Protein 1S7K (pdb70)

Nearest PDB structures (foldseek):
  1s7k-assembly1_A-2  TM=1.006E+00  e=6.199E-38  Salmonella enterica subsp. enterica serovar Typhimurium str. LT2
  1s7f-assembly1_A-2  TM=9.739E-01  e=4.064E-32  Salmonella enterica subsp. enterica serovar Typhimurium str. LT2
  1s7l-assembly1_A  TM=9.815E-01  e=3.321E-31  Salmonella enterica subsp. enterica serovar Typhimurium str. LT2
  1z9u-assembly1_A  TM=9.618E-01  e=3.547E-31  Salmonella enterica subsp. enterica serovar Typhimurium str. LT2
  3r96-assembly1_A  TM=9.633E-01  e=2.402E-18  Escherichia coli

Solvent-accessible surface area: 9087 Å² total; per-residue (Å²): 106,84,1,104,29,51,144,62,8,55,0,56,18,10,67,66,86,26,5,81,53,5,83,123,22,68,132,108,81,50,119,177,115,0,74,31,35,31,90,67,15,130,133,21,120,6,16,9,0,0,0,16,24,133,122,108,19,0,0,8,0,17,1,94,44,20,60,74,173,96,87,2,0,52,13,16,58,85,18,1,110,71,22,103,87,106,35,9,5,24,95,0,0,65,22,0,0,60,54,0,29,204,118,28,61,4,82,60,0,0,10,97,8,53,74,92,39,158,62,16,8,34,20,0,145,182,0,123,14,92,93,90,31,72,72,161,104,52,65,128,76,127,51,86,134,44,57,5,15,39,9,6,61,85,41,92,88,212

Sequence (158 aa):
EIIPVSTTLELRAADESHVPALHQLVLKNTRKHVQGNILLHQRGYAKMYLIFCQNEMAGVLSFNAIEPINKAAYIGYWLDESFQGQGIMSQSLQALMTHYARRGDIRRFVIKCRVDNQASNAVARRNHFTLEGCMKQAEYLNGDYHDVNMYARIIDAD

CATH classification: 3.40.630.30

Structure (mmCIF, N/CA/C/O backbone):
data_1S7K
#
_entry.id   1S7K
#
_cell.length_a   54.260
_cell.length_b   68.870
_cell.length_c   44.540
_cell.angle_alpha   90.00
_cell.angle_beta   90.00
_cell.angle_gamma   90.00
#
_symmetry.space_group_name_H-M   'P 21 21 2'
#
loop_
_entity.id
_entity.type
_entity.pdbx_description
1 polymer 'acetyl transferase'
2 water water
#
loop_
_atom_site.group_PDB
_atom_site.id
_atom_site.type_symbol
_atom_site.label_atom_id
_atom_site.label_alt_id
_atom_site.label_comp_id
_atom_site.label_asym_id
_atom_site.label_entity_id
_atom_site.label_seq_id
_atom_site.pdbx_PDB_ins_code
_atom_site.Cartn_x
_atom_site.Cartn_y
_atom_site.Cartn_z
_atom_site.occupancy
_atom_site.B_iso_or_equiv
_atom_site.auth_seq_id
_atom_site.auth_comp_id
_atom_site.auth_asym_id
_atom_site.auth_atom_id
_atom_site.pdbx_PDB_model_num
ATOM 1 N N . GLU A 1 6 ? 9.019 22.956 0.033 1.00 22.54 3 GLU A N 1
ATOM 2 C CA . GLU A 1 6 ? 8.217 22.936 1.308 1.00 22.99 3 GLU A CA 1
ATOM 3 C C . GLU A 1 6 ? 9.307 22.947 2.389 1.00 23.55 3 GLU A C 1
ATOM 4 O O . GLU A 1 6 ? 10.134 22.035 2.467 1.00 20.35 3 GLU A O 1
ATOM 10 N N . ILE A 1 7 ? 9.334 23.999 3.196 1.00 24.19 4 ILE A N 1
ATOM 11 C CA . ILE A 1 7 ? 10.343 24.081 4.243 1.00 24.66 4 ILE A CA 1
ATOM 12 C C . ILE A 1 7 ? 9.580 24.299 5.505 1.00 24.56 4 ILE A C 1
ATOM 13 O O . ILE A 1 7 ? 8.565 25.027 5.531 1.00 25.84 4 ILE A O 1
ATOM 18 N N . ILE A 1 8 ? 10.064 23.682 6.577 1.00 20.88 5 ILE A N 1
ATOM 19 C CA . ILE A 1 8 ? 9.436 23.841 7.854 1.00 19.53 5 ILE A CA 1
ATOM 20 C C . ILE A 1 8 ? 10.552 24.426 8.720 1.00 19.64 5 ILE A C 1
ATOM 21 O O . ILE A 1 8 ? 11.529 23.744 9.032 1.00 18.01 5 ILE A O 1
ATOM 26 N N . PRO A 1 9 ? 10.415 25.700 9.114 1.00 18.78 6 PRO A N 1
ATOM 27 C CA . PRO A 1 9 ? 11.480 26.282 9.938 1.00 17.51 6 PRO A CA 1
ATOM 28 C C . PRO A 1 9 ? 11.548 25.524 11.269 1.00 15.19 6 PRO A C 1
ATOM 29 O O . PRO A 1 9 ? 10.553 25.061 11.768 1.00 15.40 6 PRO A O 1
ATOM 33 N N . VAL A 1 10 ? 12.743 25.397 11.818 1.00 13.05 7 VAL A N 1
ATOM 34 C CA . VAL A 1 10 ? 12.912 24.753 13.091 1.00 10.51 7 VAL A CA 1
ATOM 35 C C . VAL A 1 10 ? 13.586 25.781 14.025 1.00 10.71 7 VAL A C 1
ATOM 36 O O . VAL A 1 10 ? 13.045 26.116 15.107 1.00 9.23 7 VAL A O 1
ATOM 40 N N . SER A 1 11 ? 14.703 26.356 13.571 1.00 10.33 8 SER A N 1
ATOM 41 C CA . SER A 1 11 ? 15.454 27.293 14.402 1.00 11.28 8 SER A CA 1
ATOM 42 C C . SER A 1 11 ? 16.414 28.134 13.579 1.00 12.39 8 SER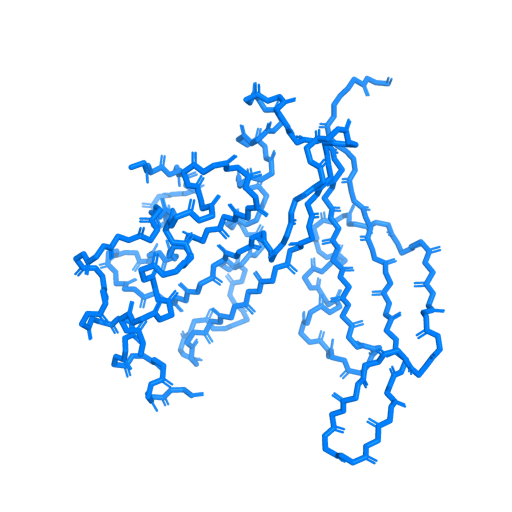 A C 1
ATOM 43 O O . SER A 1 11 ? 16.396 28.107 12.360 1.00 11.51 8 SER A O 1
ATOM 46 N N . THR A 1 12 ? 17.222 28.926 14.272 1.00 12.70 9 THR A N 1
ATOM 47 C CA . THR A 1 12 ? 18.201 29.753 13.604 1.00 12.82 9 THR A CA 1
ATOM 48 C C . THR A 1 12 ? 19.108 28.948 12.697 1.00 12.44 9 THR A C 1
ATOM 49 O O . THR A 1 12 ? 19.417 29.351 11.589 1.00 14.81 9 THR A O 1
ATOM 53 N N . THR A 1 13 ? 19.503 27.784 13.167 1.00 11.41 10 THR A N 1
ATOM 54 C CA . THR A 1 13 ? 20.392 26.915 12.407 1.00 11.74 10 THR A CA 1
ATOM 55 C C . THR A 1 13 ? 19.744 25.636 11.833 1.00 13.40 10 THR A C 1
ATOM 56 O O . THR A 1 13 ? 20.366 24.942 11.035 1.00 16.06 10 THR A O 1
ATOM 60 N N . LEU A 1 14 ? 18.530 25.299 12.255 1.00 12.38 11 LEU A N 1
ATOM 61 C CA . LEU A 1 14 ? 17.902 24.071 11.757 1.00 11.35 11 LEU A CA 1
ATOM 62 C C . LEU A 1 14 ? 16.678 24.348 10.912 1.00 11.53 11 LEU A C 1
ATOM 63 O O . LEU A 1 14 ? 15.918 25.319 11.155 1.00 11.21 11 LEU A O 1
ATOM 68 N N . GLU A 1 15 ? 16.453 23.481 9.918 1.00 12.63 12 GLU A N 1
ATOM 69 C CA . GLU A 1 15 ? 15.212 23.562 9.154 1.00 14.58 12 GLU A CA 1
ATOM 70 C C . GLU A 1 15 ? 14.973 22.181 8.498 1.00 13.97 12 GLU A C 1
ATOM 71 O O . GLU A 1 15 ? 15.908 21.382 8.358 1.00 12.91 12 GLU A O 1
ATOM 77 N N . LEU A 1 16 ? 13.708 21.868 8.226 1.00 14.66 13 LEU A N 1
ATOM 78 C CA . LEU A 1 16 ? 13.324 20.595 7.580 1.00 13.60 13 LEU A CA 1
ATOM 79 C C . LEU A 1 16 ? 12.942 20.970 6.147 1.00 13.92 13 LEU A C 1
ATOM 80 O O . LEU A 1 16 ? 12.293 22.002 5.933 1.00 14.64 13 LEU A O 1
ATOM 85 N N . ARG A 1 17 ? 13.386 20.174 5.186 1.00 14.00 14 ARG A N 1
ATOM 86 C CA . ARG A 1 17 ? 13.015 20.387 3.810 1.00 15.95 14 ARG A CA 1
ATOM 87 C C . ARG A 1 17 ? 12.354 19.083 3.326 1.00 15.04 14 ARG A C 1
ATOM 88 O O . ARG A 1 17 ? 12.874 17.979 3.569 1.00 15.17 14 ARG A O 1
ATOM 96 N N . ALA A 1 18 ? 11.189 19.201 2.692 1.00 15.42 15 ALA A N 1
ATOM 97 C CA . ALA A 1 18 ? 10.563 17.987 2.140 1.00 17.84 15 ALA A CA 1
ATOM 98 C C . ALA A 1 18 ? 11.553 17.323 1.199 1.00 19.92 15 ALA A C 1
ATOM 99 O O . ALA A 1 18 ? 12.195 17.980 0.367 1.00 21.15 15 ALA A O 1
ATOM 101 N N . ALA A 1 19 ? 11.727 16.016 1.352 1.00 21.78 16 ALA A N 1
ATOM 102 C CA . ALA A 1 19 ? 12.631 15.251 0.484 1.00 23.55 16 ALA A CA 1
ATOM 103 C C . ALA A 1 19 ? 12.310 15.528 -0.996 1.00 25.73 16 ALA A C 1
ATOM 104 O O . ALA A 1 19 ? 11.153 15.462 -1.435 1.00 26.94 16 ALA A O 1
ATOM 106 N N . ASP A 1 20 ? 13.333 15.863 -1.751 1.00 28.19 17 ASP A N 1
ATOM 107 C CA . ASP A 1 20 ? 13.141 16.147 -3.167 1.00 31.06 17 ASP A CA 1
ATOM 108 C C . ASP A 1 20 ? 14.086 15.342 -4.013 1.00 31.47 17 ASP A C 1
ATOM 109 O O . ASP A 1 20 ? 15.130 14.912 -3.544 1.00 30.53 17 ASP A O 1
ATOM 114 N N . GLU A 1 21 ? 13.729 15.149 -5.284 1.00 33.03 18 GLU A N 1
ATOM 115 C CA . GLU A 1 21 ? 14.603 14.403 -6.166 1.00 35.03 18 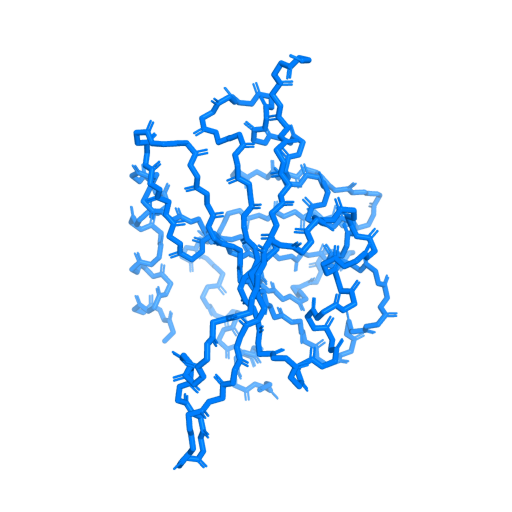GLU A CA 1
ATOM 116 C C . GLU A 1 21 ? 16.009 15.036 -6.094 1.00 34.70 18 GLU A C 1
ATOM 117 O O . GLU A 1 21 ? 17.017 14.323 -6.125 1.00 34.12 18 GLU A O 1
ATOM 123 N N . SER A 1 22 ? 16.080 16.368 -5.954 1.00 32.96 19 SER A N 1
ATOM 124 C CA . SER A 1 22 ? 17.394 17.010 -5.888 1.00 32.62 19 SER A CA 1
ATOM 125 C C . SER A 1 22 ? 18.272 16.572 -4.722 1.00 30.95 19 SER A C 1
ATOM 126 O O . SER A 1 22 ? 19.485 16.770 -4.755 1.00 31.35 19 SER A O 1
ATOM 129 N N . HIS A 1 23 ? 17.681 15.979 -3.692 1.00 29.90 20 HIS A N 1
ATOM 130 C CA . HIS A 1 23 ? 18.457 15.566 -2.511 1.00 28.70 20 HIS A CA 1
ATOM 131 C C . HIS A 1 23 ? 19.093 14.175 -2.639 1.00 28.68 20 HIS A C 1
ATOM 132 O O . HIS A 1 23 ? 19.999 13.818 -1.883 1.00 29.43 20 HIS A O 1
ATOM 139 N N . VAL A 1 24 ? 18.580 13.378 -3.569 1.00 27.53 21 VAL A N 1
ATOM 140 C CA . VAL A 1 24 ? 19.021 12.003 -3.702 1.00 26.52 21 VAL A CA 1
ATOM 141 C C . VAL A 1 24 ? 20.520 11.857 -3.665 1.00 27.11 21 VAL A C 1
ATOM 142 O O . VAL A 1 24 ? 21.042 11.090 -2.864 1.00 25.27 21 VAL A O 1
ATOM 146 N N . PRO A 1 25 ? 21.242 12.630 -4.504 1.00 27.46 22 PRO A N 1
ATOM 147 C CA . PRO A 1 25 ? 22.708 12.525 -4.524 1.00 27.63 22 PRO A CA 1
ATOM 148 C C . PRO A 1 25 ? 23.383 12.619 -3.182 1.00 26.69 22 PRO A C 1
ATOM 149 O O . PRO A 1 25 ? 24.259 11.831 -2.839 1.00 28.00 22 PRO A O 1
ATOM 153 N N . ALA A 1 26 ? 22.996 13.627 -2.417 1.00 27.61 23 ALA A N 1
ATOM 154 C CA . ALA A 1 26 ? 23.597 13.865 -1.105 1.00 26.38 23 ALA A CA 1
ATOM 155 C C . ALA A 1 26 ? 23.163 12.888 0.010 1.00 26.53 23 ALA A C 1
ATOM 156 O O . ALA A 1 26 ? 23.948 12.448 0.872 1.00 25.10 23 ALA A O 1
ATOM 158 N N . LEU A 1 27 ? 21.881 12.578 0.018 1.00 26.80 24 LEU A N 1
ATOM 159 C CA . LEU A 1 27 ? 21.397 11.656 1.048 1.00 26.52 24 LEU A CA 1
ATOM 160 C C . LEU A 1 27 ? 22.041 10.294 0.856 1.00 27.46 24 LEU A C 1
ATOM 161 O O . LEU A 1 27 ? 22.474 9.664 1.828 1.00 24.93 24 LEU A O 1
ATOM 166 N N . HIS A 1 28 ? 22.122 9.867 -0.409 1.00 29.04 25 HIS A N 1
ATOM 167 C CA . HIS A 1 28 ? 22.708 8.567 -0.727 1.00 31.10 25 HIS A CA 1
ATOM 168 C C . HIS A 1 28 ? 24.082 8.541 -0.122 1.00 31.38 25 HIS A C 1
ATOM 169 O O . HIS A 1 28 ? 24.496 7.542 0.416 1.00 30.76 25 HIS A O 1
ATOM 1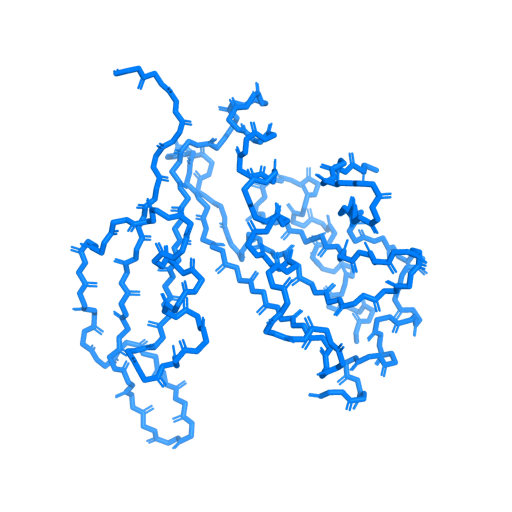76 N N . GLN A 1 29 ? 24.795 9.658 -0.223 1.00 32.45 26 GLN A N 1
ATOM 177 C CA . GLN A 1 29 ? 26.135 9.736 0.342 1.00 32.90 26 GLN A CA 1
ATOM 178 C C . GLN A 1 29 ? 26.111 9.472 1.846 1.00 32.31 26 GLN A C 1
ATOM 179 O O . GLN A 1 29 ? 26.966 8.770 2.372 1.00 30.30 26 GLN A O 1
ATOM 185 N N . LEU A 1 30 ? 25.144 10.076 2.540 1.00 32.44 27 LEU A N 1
ATOM 186 C CA . LEU A 1 30 ? 25.012 9.906 3.985 1.00 32.01 27 LEU A CA 1
ATOM 187 C C . LEU A 1 30 ? 24.522 8.487 4.294 1.00 32.89 27 LEU A C 1
ATOM 188 O O . LEU A 1 30 ? 24.994 7.861 5.251 1.00 31.27 27 LEU A O 1
ATOM 193 N N . VAL A 1 31 ? 23.568 7.985 3.495 1.00 32.99 28 VAL A N 1
ATOM 194 C CA . VAL A 1 31 ? 23.060 6.606 3.696 1.00 33.80 28 VAL A CA 1
ATOM 195 C C . VAL A 1 31 ? 24.268 5.683 3.748 1.00 34.98 28 VAL A C 1
ATOM 196 O O . VAL A 1 31 ? 24.517 4.962 4.733 1.00 34.44 28 VAL A O 1
ATOM 200 N N . LEU A 1 32 ? 25.022 5.748 2.655 1.00 35.57 29 LEU A N 1
ATOM 201 C CA . LEU A 1 32 ? 26.221 4.959 2.490 1.00 36.57 29 LEU A CA 1
ATOM 202 C C . LEU A 1 32 ? 27.168 5.172 3.647 1.00 35.73 29 LEU A C 1
ATOM 203 O O . LEU A 1 32 ? 27.690 4.226 4.207 1.00 35.51 29 LEU A O 1
ATOM 208 N N . LYS A 1 33 ? 27.387 6.437 3.997 1.00 35.41 30 LYS A N 1
ATOM 209 C CA . LYS A 1 33 ? 28.299 6.770 5.074 1.00 33.39 30 LYS A CA 1
ATOM 210 C C . LYS A 1 33 ? 27.890 6.208 6.445 1.00 32.70 30 LYS A C 1
ATOM 211 O O . LYS A 1 33 ? 28.751 5.885 7.277 1.00 33.51 30 LYS A O 1
ATOM 217 N N . ASN A 1 34 ? 26.584 6.146 6.698 1.00 31.06 31 ASN A N 1
ATOM 218 C CA . ASN A 1 34 ? 26.035 5.665 7.992 1.00 29.55 31 ASN A CA 1
ATOM 219 C C . ASN A 1 34 ? 25.418 4.252 7.835 1.00 29.82 31 ASN A C 1
ATOM 220 O O . ASN A 1 34 ? 24.679 3.757 8.717 1.00 28.54 31 ASN A O 1
ATOM 225 N N . THR A 1 54 ? 18.552 4.205 -3.603 1.00 24.16 51 THR A N 1
ATOM 226 C CA . THR A 1 54 ? 18.221 5.407 -2.814 1.00 25.47 51 THR A CA 1
ATOM 227 C C . THR A 1 54 ? 17.242 6.303 -3.533 1.00 25.98 51 THR A C 1
ATOM 228 O O . THR A 1 54 ? 16.291 6.800 -2.926 1.00 23.44 51 THR A O 1
ATOM 232 N N . ARG A 1 55 ? 17.481 6.494 -4.835 1.00 26.64 52 ARG A N 1
ATOM 233 C CA . ARG A 1 55 ? 16.627 7.304 -5.672 1.00 27.27 52 ARG A CA 1
ATOM 234 C C . ARG A 1 55 ? 15.242 6.704 -5.684 1.00 27.70 52 ARG A C 1
ATOM 235 O O . ARG A 1 55 ? 14.266 7.392 -5.521 1.00 26.59 52 ARG A O 1
ATOM 243 N N . LYS A 1 56 ? 15.182 5.399 -5.912 1.00 27.06 53 LYS A N 1
ATOM 244 C CA . LYS A 1 56 ? 13.938 4.700 -5.930 1.00 27.32 53 LYS A CA 1
ATOM 245 C C . LYS A 1 56 ? 13.284 4.914 -4.567 1.00 26.40 53 LYS A C 1
ATOM 246 O O . LYS A 1 56 ? 12.092 5.208 -4.485 1.00 25.60 53 LYS A O 1
ATOM 252 N N . HIS A 1 57 ? 14.070 4.758 -3.499 1.00 24.46 54 HIS A N 1
ATOM 253 C CA . HIS A 1 57 ? 13.516 4.912 -2.151 1.00 25.48 54 HIS A CA 1
ATOM 254 C C . HIS A 1 57 ? 12.953 6.321 -2.027 1.00 23.25 54 HIS A C 1
ATOM 255 O O . HIS A 1 57 ? 11.810 6.513 -1.628 1.00 23.26 54 HIS A O 1
ATOM 262 N N . VAL A 1 58 ? 13.761 7.318 -2.387 1.00 23.35 55 VAL A N 1
ATOM 263 C CA . VAL A 1 58 ? 13.304 8.678 -2.305 1.00 22.61 55 VAL A CA 1
ATOM 264 C C . VAL A 1 58 ? 12.111 8.985 -3.223 1.00 24.85 55 VAL A C 1
ATOM 265 O O . VAL A 1 58 ? 11.122 9.571 -2.770 1.00 23.56 55 VAL A O 1
ATOM 269 N N . GLN A 1 59 ? 12.192 8.594 -4.506 1.00 24.61 56 GLN A N 1
ATOM 270 C CA . GLN A 1 59 ? 11.082 8.850 -5.393 1.00 25.86 56 GLN A CA 1
ATOM 271 C C . GLN A 1 59 ? 9.826 8.225 -4.811 1.00 23.79 56 GLN A C 1
ATOM 272 O O . GLN A 1 59 ? 8.786 8.845 -4.818 1.00 24.47 56 GLN A O 1
ATOM 278 N N . GLY A 1 60 ? 9.938 7.013 -4.272 1.00 23.95 57 GLY A N 1
ATOM 279 C CA . GLY A 1 60 ? 8.782 6.352 -3.671 1.00 21.28 57 GLY A CA 1
ATOM 280 C C . GLY A 1 60 ? 8.254 7.128 -2.475 1.00 20.41 57 GLY A C 1
ATOM 281 O O . GLY A 1 60 ? 7.030 7.314 -2.310 1.00 18.19 57 GLY A O 1
ATOM 282 N N . ASN A 1 61 ? 9.160 7.674 -1.657 1.00 19.86 58 ASN A N 1
ATOM 283 C CA . ASN A 1 61 ? 8.630 8.400 -0.480 1.00 19.77 58 ASN A CA 1
ATOM 284 C C . ASN A 1 61 ? 7.973 9.759 -0.836 1.00 19.69 58 ASN A C 1
ATOM 285 O O . ASN A 1 61 ? 7.019 10.198 -0.175 1.00 19.26 58 ASN A 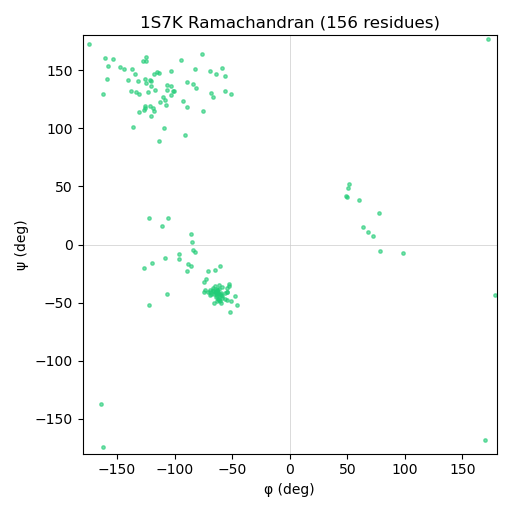O 1
ATOM 290 N N . ILE A 1 62 ? 8.461 10.385 -1.909 1.00 20.67 59 ILE A N 1
ATOM 291 C CA . ILE A 1 62 ? 7.950 11.663 -2.433 1.00 20.42 59 ILE A CA 1
ATOM 292 C C . ILE A 1 62 ? 6.494 11.463 -2.848 1.00 20.01 59 ILE A C 1
ATOM 293 O O . ILE A 1 62 ? 5.652 12.299 -2.538 1.00 20.44 59 ILE A O 1
ATOM 298 N N . LEU A 1 63 ? 6.182 10.349 -3.517 1.00 20.66 60 LEU A N 1
ATOM 299 C CA . LEU A 1 63 ? 4.801 10.069 -3.934 1.00 21.48 60 LEU A CA 1
ATOM 300 C C . LEU A 1 63 ? 3.886 9.968 -2.724 1.00 21.38 60 LEU A C 1
ATOM 301 O O . LEU A 1 63 ? 2.822 10.569 -2.712 1.00 21.26 60 LEU A O 1
ATOM 306 N N . LEU A 1 64 ? 4.286 9.212 -1.688 1.00 19.93 61 LEU A N 1
ATOM 307 C CA . LEU A 1 64 ? 3.459 9.121 -0.484 1.00 19.30 61 LEU A CA 1
ATOM 308 C C . LEU A 1 64 ? 3.312 10.519 0.165 1.00 19.04 61 LEU A C 1
ATOM 309 O O . LEU A 1 64 ? 2.247 10.881 0.697 1.00 21.93 61 LEU A O 1
ATOM 314 N N . HIS A 1 65 ? 4.385 11.286 0.129 1.00 19.05 62 HIS A N 1
ATOM 315 C CA . HIS A 1 65 ? 4.405 12.608 0.751 1.00 19.85 62 HIS A CA 1
ATOM 316 C C . HIS A 1 65 ? 3.366 13.521 0.087 1.00 21.32 62 HIS A C 1
ATOM 317 O O . HIS A 1 65 ? 2.617 14.211 0.766 1.00 21.41 62 HIS A O 1
ATOM 324 N N . GLN A 1 66 ? 3.263 13.460 -1.235 1.00 23.30 63 GLN A N 1
ATOM 325 C CA . GLN A 1 66 ? 2.308 14.302 -1.961 1.00 24.71 63 GLN A CA 1
ATOM 326 C C . GLN A 1 66 ? 0.873 13.842 -1.725 1.00 24.47 63 GLN A C 1
ATOM 327 O O . GLN A 1 66 ? -0.079 14.614 -1.876 1.00 23.57 63 GLN A O 1
ATOM 333 N N . ARG A 1 67 ? 0.700 12.586 -1.349 1.00 22.94 64 ARG A N 1
ATOM 334 C CA . ARG A 1 67 ? -0.637 12.081 -1.135 1.00 24.49 64 ARG A CA 1
ATOM 335 C C . ARG A 1 67 ? -1.073 12.128 0.318 1.00 23.43 64 ARG A C 1
ATOM 336 O O . ARG A 1 67 ? -2.252 11.944 0.645 1.00 23.79 64 ARG A O 1
ATOM 344 N N . GLY A 1 68 ? -0.120 12.450 1.192 1.00 23.16 65 GLY A N 1
ATOM 345 C CA . GLY A 1 68 ? -0.417 12.508 2.613 1.00 21.63 65 GLY A CA 1
ATOM 346 C C . GLY A 1 68 ? -0.489 11.116 3.218 1.00 20.37 65 GL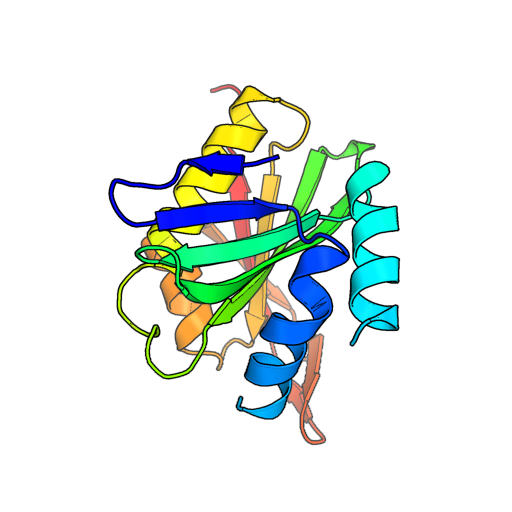Y A C 1
ATOM 347 O O . GLY A 1 68 ? -1.197 10.919 4.228 1.00 20.88 65 GLY A O 1
ATOM 348 N N . TYR A 1 69 ? 0.226 10.160 2.616 1.00 19.88 66 TYR A N 1
ATOM 349 C CA . TYR A 1 69 ? 0.232 8.782 3.105 1.00 17.97 66 TYR A CA 1
ATOM 350 C C . TYR A 1 69 ? 1.412 8.510 4.003 1.00 17.04 66 TYR A C 1
ATOM 351 O O . TYR A 1 69 ? 1.443 7.477 4.700 1.00 15.97 66 TYR A O 1
ATOM 360 N N . ALA A 1 70 ? 2.347 9.449 3.991 1.00 15.18 67 ALA A N 1
ATOM 361 C CA . ALA A 1 70 ? 3.606 9.397 4.773 1.00 14.90 67 ALA A CA 1
ATOM 362 C C . ALA A 1 70 ? 4.272 10.751 4.531 1.00 14.47 67 ALA A C 1
ATOM 363 O O . ALA A 1 70 ? 3.787 11.525 3.719 1.00 15.95 67 ALA A O 1
ATOM 365 N N . LYS A 1 71 ? 5.364 11.055 5.239 1.00 13.63 68 LYS A N 1
ATOM 366 C CA . LYS A 1 71 ? 6.097 12.287 4.961 1.00 14.42 68 LYS A CA 1
ATOM 367 C C . LYS A 1 71 ? 7.541 11.974 5.074 1.00 13.37 68 LYS A C 1
ATOM 368 O O . LYS A 1 71 ? 7.948 11.150 5.922 1.00 15.10 68 LYS A O 1
ATOM 374 N N . MET A 1 72 ? 8.349 12.563 4.200 1.00 13.51 69 MET A N 1
ATOM 375 C CA . MET A 1 72 ? 9.759 12.352 4.367 1.00 14.46 69 MET A CA 1
ATOM 376 C C . MET A 1 72 ? 10.448 13.729 4.314 1.00 16.64 69 MET A C 1
ATOM 377 O O . MET A 1 72 ? 10.403 14.387 3.270 1.00 17.02 69 MET A O 1
ATOM 382 N N . TYR A 1 73 ? 11.035 14.160 5.448 1.00 13.36 70 TYR A N 1
ATOM 383 C CA . TYR A 1 73 ? 11.740 15.416 5.478 1.00 14.11 70 TYR A CA 1
ATOM 384 C C . TYR A 1 73 ? 13.227 15.195 5.746 1.00 13.08 70 TYR A C 1
ATOM 385 O O . TYR A 1 73 ? 13.649 14.276 6.452 1.00 15.14 70 TYR A O 1
ATOM 394 N N . LEU A 1 74 ? 14.036 16.076 5.179 1.00 15.06 71 LEU A N 1
ATOM 395 C CA . LEU A 1 74 ? 15.468 16.091 5.378 1.00 13.62 71 LEU A CA 1
ATOM 396 C C . LEU A 1 74 ? 15.781 17.217 6.403 1.00 14.18 71 LEU A C 1
ATOM 397 O O . LEU A 1 74 ? 15.258 18.342 6.283 1.00 14.28 71 LEU A O 1
ATOM 402 N N . ILE A 1 75 ? 16.595 16.892 7.396 1.00 12.83 72 ILE A N 1
ATOM 403 C CA . ILE A 1 75 ? 17.023 17.811 8.465 1.00 14.67 72 ILE A CA 1
ATOM 404 C C . ILE A 1 75 ? 18.339 18.446 8.021 1.00 16.22 72 ILE A C 1
ATOM 405 O O . ILE A 1 75 ? 19.296 17.713 7.757 1.00 14.21 72 ILE A O 1
ATOM 410 N N . PHE A 1 76 ? 18.378 19.783 7.977 1.00 14.79 73 PHE A N 1
ATOM 411 C CA . PHE A 1 76 ? 19.568 20.550 7.605 1.00 18.00 73 PHE A CA 1
ATOM 412 C C . PHE A 1 76 ? 19.986 21.392 8.780 1.00 16.78 73 PHE A C 1
ATOM 413 O O . PHE A 1 76 ? 19.167 22.047 9.411 1.00 16.02 73 PHE A O 1
ATOM 421 N N . CYS A 1 77 ? 21.272 21.347 9.071 1.00 17.32 74 CYS A N 1
ATOM 422 C CA . CYS A 1 77 ? 21.803 22.097 10.203 1.00 18.14 74 CYS A CA 1
ATOM 423 C C . CYS A 1 77 ? 22.852 23.020 9.587 1.00 19.22 74 CYS A C 1
ATOM 424 O O . CYS A 1 77 ? 23.817 22.519 9.028 1.00 19.91 74 CYS A O 1
ATO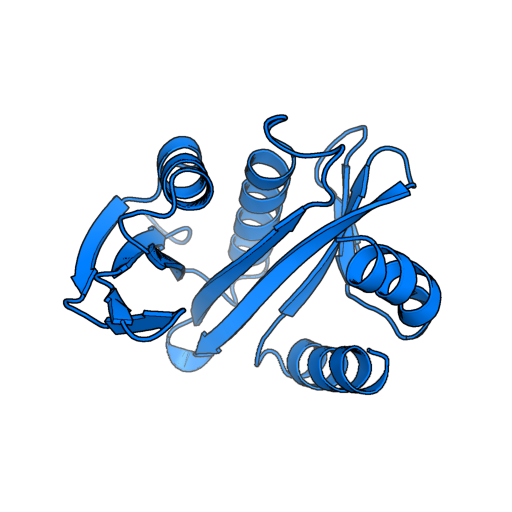M 427 N N . GLN A 1 78 ? 22.671 24.341 9.712 1.00 20.83 75 GLN A N 1
ATOM 428 C CA . GLN A 1 78 ? 23.585 25.319 9.103 1.00 22.95 75 GLN A CA 1
ATOM 429 C C . GLN A 1 78 ? 23.821 24.970 7.615 1.00 24.49 75 GLN A C 1
ATOM 430 O O . GLN A 1 78 ? 24.959 25.050 7.120 1.00 25.88 75 GLN A O 1
ATOM 436 N N . ASN A 1 79 ? 22.748 24.563 6.936 1.00 24.35 76 ASN A N 1
ATOM 437 C CA . ASN A 1 79 ? 22.746 24.199 5.507 1.00 25.32 76 ASN A CA 1
ATOM 438 C C . ASN A 1 79 ? 23.399 22.885 5.066 1.00 24.89 76 ASN A C 1
ATOM 439 O O . ASN A 1 79 ? 23.489 22.606 3.873 1.00 26.25 76 ASN A O 1
ATOM 444 N N . GLU A 1 80 ? 23.810 22.067 6.017 1.00 24.74 77 GLU A N 1
ATOM 445 C CA . GLU A 1 80 ? 24.421 20.778 5.723 1.00 24.71 77 GLU A CA 1
ATOM 446 C C . GLU A 1 80 ? 23.374 19.697 5.990 1.00 24.45 77 GLU A C 1
ATOM 447 O O . GLU A 1 80 ? 22.682 19.756 6.987 1.00 21.62 77 GLU A O 1
ATOM 453 N N . MET A 1 81 ? 23.254 18.711 5.118 1.00 21.14 78 MET A N 1
ATOM 454 C CA . MET A 1 81 ? 22.248 17.677 5.407 1.00 21.50 78 MET A CA 1
ATOM 455 C C . MET A 1 81 ? 22.696 16.863 6.637 1.00 19.70 78 MET A C 1
ATOM 456 O O . MET A 1 81 ? 23.841 16.409 6.727 1.00 22.89 78 MET A O 1
ATOM 461 N N . ALA A 1 82 ? 21.813 16.671 7.625 1.00 18.67 79 ALA A N 1
ATOM 462 C CA . ALA A 1 82 ? 22.214 15.961 8.833 1.00 17.14 79 ALA A CA 1
ATOM 463 C C . ALA A 1 82 ? 21.452 14.684 9.157 1.00 16.77 79 ALA A C 1
ATOM 464 O O . ALA A 1 82 ? 21.884 13.928 10.001 1.00 15.34 79 ALA A O 1
ATOM 466 N N . GLY A 1 83 ? 20.299 14.487 8.532 1.00 16.81 80 GLY A N 1
ATOM 467 C CA . GLY A 1 83 ? 19.564 13.249 8.781 1.00 16.74 80 GLY A CA 1
ATOM 468 C C . GLY A 1 83 ? 18.191 13.31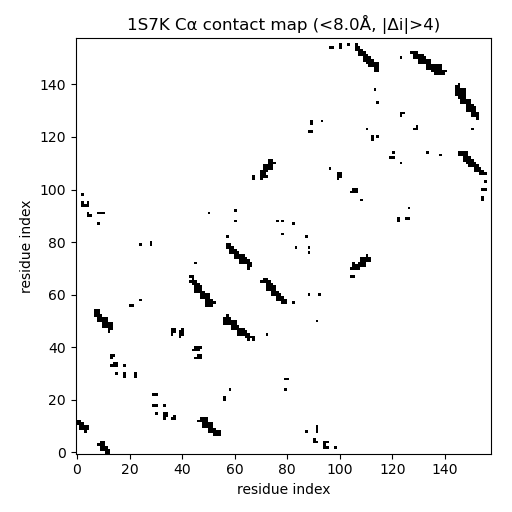1 8.186 1.00 16.42 80 GLY A C 1
ATOM 469 O O . GLY A 1 83 ? 17.910 14.191 7.401 1.00 15.49 80 GLY A O 1
ATOM 470 N N . VAL A 1 84 ? 17.330 12.359 8.550 1.00 14.23 81 VAL A N 1
ATOM 471 C CA . VAL A 1 84 ? 15.977 12.274 8.013 1.00 13.30 81 VAL A CA 1
ATOM 472 C C . VAL A 1 84 ? 14.937 12.255 9.162 1.00 10.75 81 VAL A C 1
ATOM 473 O O . VAL A 1 84 ? 15.197 11.667 10.188 1.00 9.31 81 VAL A O 1
ATOM 477 N N . LEU A 1 85 ? 13.826 12.965 9.000 1.00 9.67 82 LEU A N 1
ATOM 478 C CA . LEU A 1 85 ? 12.728 12.948 9.976 1.00 10.69 82 LEU A CA 1
ATOM 479 C C . LEU A 1 85 ? 11.477 12.574 9.143 1.00 11.80 82 LEU A C 1
ATOM 480 O O . LEU A 1 85 ? 11.087 13.314 8.181 1.00 11.38 82 LEU A O 1
ATOM 485 N N . SER A 1 86 ? 10.879 11.419 9.476 1.00 10.37 83 SER A N 1
ATOM 486 C CA . SER A 1 86 ? 9.737 10.891 8.710 1.00 12.36 83 SER A CA 1
ATOM 487 C C . SER A 1 86 ? 8.484 10.593 9.484 1.00 12.10 83 SER A C 1
ATOM 488 O O . SER A 1 86 ? 8.542 10.406 10.694 1.00 13.10 83 SER A O 1
ATOM 491 N N . PHE A 1 87 ? 7.354 10.564 8.782 1.00 11.30 84 PHE A N 1
ATOM 492 C CA . PHE A 1 87 ? 6.113 10.098 9.343 1.00 11.68 84 PHE A CA 1
ATOM 493 C C . PHE A 1 87 ? 6.103 8.795 8.479 1.00 14.67 84 PHE A C 1
ATOM 494 O O . PHE A 1 87 ? 5.819 8.838 7.264 1.00 14.00 84 PHE A O 1
ATOM 502 N N . ASN A 1 88 ? 6.510 7.677 9.091 1.00 15.44 85 ASN A N 1
ATOM 503 C CA . ASN A 1 88 ? 6.603 6.431 8.349 1.00 16.73 85 ASN A CA 1
ATOM 504 C C . ASN A 1 88 ? 5.296 6.092 7.671 1.00 17.65 85 ASN A C 1
ATOM 505 O O . ASN A 1 88 ? 5.303 5.517 6.567 1.00 21.41 85 ASN A O 1
ATOM 510 N N . ALA A 1 89 ? 4.178 6.380 8.326 1.00 17.54 86 ALA A N 1
ATOM 511 C CA . ALA A 1 89 ? 2.863 6.128 7.727 1.00 16.69 86 ALA A CA 1
ATOM 512 C C . ALA A 1 89 ? 1.901 7.117 8.367 1.00 16.83 86 ALA A C 1
ATOM 513 O O . ALA A 1 89 ? 2.150 7.613 9.483 1.00 16.46 86 ALA A O 1
ATOM 515 N N . ILE A 1 90 ? 0.777 7.363 7.704 1.00 16.66 87 ILE A N 1
ATOM 516 C CA . ILE A 1 90 ? -0.255 8.261 8.230 1.00 16.47 87 ILE A CA 1
ATOM 517 C C . ILE A 1 90 ? -1.565 7.542 8.016 1.00 17.55 87 ILE A C 1
ATOM 518 O O . ILE A 1 90 ? -1.690 6.784 7.035 1.00 17.75 87 ILE A O 1
ATOM 523 N N . GLU A 1 91 ? -2.499 7.753 8.943 1.00 14.40 88 GLU A N 1
ATOM 524 C CA . GLU A 1 91 ? -3.831 7.205 8.919 1.00 16.20 88 GLU A CA 1
ATOM 525 C C . GLU A 1 91 ? -4.655 8.500 8.730 1.00 17.48 88 GLU A C 1
ATOM 526 O O . GLU A 1 91 ? -5.030 9.138 9.697 1.00 14.30 88 GLU A O 1
ATOM 532 N N . PRO A 1 92 ? -4.896 8.918 7.459 1.00 18.16 89 PRO A N 1
ATOM 533 C CA . PRO A 1 92 ? -5.638 10.160 7.246 1.00 18.88 89 PRO A CA 1
ATOM 534 C C . PRO A 1 92 ? -6.905 10.326 8.042 1.00 18.70 89 PRO A C 1
ATOM 535 O O . PRO A 1 92 ? -7.129 11.377 8.622 1.00 20.15 89 PRO A O 1
ATOM 539 N N . ILE A 1 93 ? -7.721 9.284 8.117 1.00 18.20 90 ILE A N 1
ATOM 540 C CA . ILE A 1 93 ? -8.993 9.441 8.808 1.00 19.82 90 ILE A CA 1
ATOM 541 C C . ILE A 1 93 ? -8.838 9.671 10.292 1.00 18.84 90 ILE A C 1
ATOM 542 O O . ILE A 1 93 ? -9.554 10.458 10.866 1.00 19.36 90 ILE A O 1
ATOM 547 N N . ASN A 1 94 ? -7.886 8.969 10.906 1.00 17.62 91 ASN A N 1
ATOM 548 C CA . ASN A 1 94 ? -7.611 9.122 12.345 1.00 15.11 91 ASN A CA 1
ATOM 549 C C . ASN A 1 94 ? -6.658 10.321 12.628 1.00 15.14 91 ASN A C 1
ATOM 550 O O . ASN A 1 94 ? -6.415 10.675 13.824 1.00 14.48 91 ASN A O 1
ATOM 555 N N . LYS A 1 95 ? -6.167 10.950 11.561 1.00 15.29 92 LYS A N 1
ATOM 556 C CA . LYS A 1 95 ? -5.230 12.082 11.668 1.00 14.88 92 LYS A CA 1
ATOM 557 C C . LYS A 1 95 ? -4.098 11.646 12.615 1.00 15.56 92 LYS A C 1
ATOM 558 O O . LYS A 1 95 ? -3.793 12.364 13.576 1.00 15.91 92 LYS A O 1
ATOM 564 N N . ALA A 1 96 ? -3.550 10.456 12.358 1.00 14.78 93 ALA A N 1
ATOM 565 C CA . ALA A 1 96 ? -2.446 9.874 13.149 1.00 12.26 93 ALA A CA 1
ATOM 566 C C . ALA A 1 96 ? -1.200 9.594 12.281 1.00 13.02 93 ALA A C 1
ATOM 567 O O . ALA A 1 96 ? -1.298 9.088 11.135 1.00 14.10 93 ALA A O 1
ATOM 569 N N . ALA A 1 97 ? -0.023 9.865 12.845 1.00 9.93 94 ALA A N 1
ATOM 570 C CA . ALA A 1 97 ? 1.234 9.632 12.146 1.00 9.32 94 ALA A CA 1
ATOM 571 C C . ALA A 1 97 ? 2.208 8.888 13.029 1.00 9.84 94 ALA A C 1
ATOM 572 O O . ALA A 1 97 ? 2.269 9.175 14.239 1.00 10.34 94 ALA A O 1
ATOM 574 N N . TYR A 1 98 ? 2.962 7.956 12.449 1.00 8.98 95 TYR A N 1
ATOM 575 C CA . TYR A 1 98 ? 3.989 7.235 13.211 1.00 10.04 95 TYR A CA 1
ATOM 576 C C . TYR A 1 98 ? 5.334 7.867 12.797 1.00 11.44 95 TYR A C 1
ATOM 577 O O . TYR A 1 98 ? 5.640 8.042 11.618 1.00 13.25 95 TYR A O 1
ATOM 586 N N . ILE A 1 99 ? 6.108 8.250 13.777 1.00 8.88 96 ILE A N 1
ATOM 587 C CA . ILE A 1 99 ? 7.372 8.939 13.519 1.00 8.23 96 ILE A CA 1
ATOM 588 C C . ILE A 1 99 ? 8.618 8.032 13.344 1.00 9.20 96 ILE A C 1
ATOM 589 O O . ILE A 1 99 ? 8.835 7.094 14.113 1.00 9.59 96 ILE A O 1
ATOM 594 N N . GLY A 1 100 ? 9.486 8.358 12.400 1.00 8.87 97 GLY A N 1
ATOM 595 C CA . GLY A 1 100 ? 10.728 7.561 12.261 1.00 10.55 97 GLY A CA 1
ATOM 596 C C . GLY A 1 100 ? 11.836 8.592 12.034 1.00 12.33 97 GLY A C 1
ATOM 597 O O . GLY A 1 100 ? 11.517 9.649 11.586 1.00 12.98 97 GLY A O 1
ATOM 598 N N . TYR A 1 101 ? 13.084 8.345 12.432 1.00 12.39 98 TYR A N 1
ATOM 599 C CA . TYR A 1 101 ? 14.137 9.346 12.178 1.00 12.79 98 TYR A CA 1
ATOM 600 C C . TYR A 1 101 ? 15.492 8.686 12.259 1.00 14.34 98 TYR A C 1
ATOM 601 O O . TYR A 1 101 ? 15.629 7.580 12.811 1.00 12.55 98 TYR A O 1
ATOM 610 N N . TRP A 1 102 ? 16.479 9.360 11.669 1.00 12.26 99 TRP A N 1
ATOM 611 C CA . TRP A 1 102 ? 17.856 8.932 11.803 1.00 14.61 99 TRP A CA 1
ATOM 612 C C . TRP A 1 102 ? 18.759 10.105 11.508 1.00 15.11 99 TRP A C 1
ATOM 613 O O . TRP A 1 102 ? 18.486 10.913 10.615 1.00 14.43 99 TRP A O 1
ATOM 624 N N . LEU A 1 103 ? 19.841 10.169 12.273 1.00 14.96 100 LEU A N 1
ATOM 625 C CA . LEU A 1 103 ? 20.806 11.255 12.197 1.00 16.49 100 LEU A CA 1
ATOM 626 C C . LEU A 1 103 ? 22.200 10.758 11.866 1.00 17.29 100 LEU A C 1
ATOM 627 O O . LEU A 1 103 ? 22.623 9.695 12.367 1.00 17.25 100 LEU A O 1
ATOM 632 N N . ASP A 1 104 ? 22.905 11.536 11.049 1.00 18.68 101 ASP A N 1
ATOM 633 C CA . ASP A 1 104 ? 24.297 11.235 10.727 1.00 19.22 101 ASP A CA 1
ATOM 634 C C . ASP A 1 104 ? 25.061 11.219 12.034 1.00 20.56 101 ASP A C 1
ATOM 635 O O . ASP A 1 104 ? 24.720 11.928 12.984 1.00 18.71 101 ASP A O 1
ATOM 640 N N . GLU A 1 105 ? 26.134 10.433 12.063 1.00 22.22 102 GLU A N 1
ATOM 641 C CA . GLU A 1 105 ? 26.925 10.276 13.279 1.00 23.65 102 GLU A CA 1
ATOM 642 C C . GLU A 1 105 ? 27.426 11.542 13.960 1.00 22.17 102 GLU A C 1
ATOM 643 O O . GLU A 1 105 ? 27.534 11.595 15.179 1.00 24.45 102 GLU A O 1
ATOM 649 N N . SER A 1 106 ? 27.742 12.573 13.199 1.00 21.95 103 SER A N 1
ATOM 650 C CA . SER A 1 106 ? 28.277 13.812 13.814 1.00 20.73 103 SER A CA 1
ATOM 651 C C . SER A 1 106 ? 27.173 14.767 14.306 1.00 20.90 103 SER A C 1
ATOM 652 O O . SER A 1 106 ? 27.466 15.882 14.815 1.00 19.14 103 SER A O 1
ATOM 655 N N . PHE A 1 107 ? 25.922 14.342 14.161 1.00 19.07 104 PHE A N 1
ATOM 656 C CA . PHE A 1 107 ? 24.782 15.185 14.599 1.00 19.26 104 PHE A CA 1
ATOM 657 C C . PHE A 1 107 ? 23.860 14.536 15.630 1.00 19.65 104 PHE A C 1
ATOM 658 O O . PHE A 1 107 ? 22.674 14.931 15.774 1.00 18.32 104 PHE A O 1
ATOM 666 N N . GLN A 1 108 ? 24.397 13.566 16.349 1.00 16.79 105 GLN A N 1
ATOM 667 C CA . GLN A 1 108 ? 23.646 12.887 17.383 1.00 17.74 105 GLN A CA 1
ATOM 668 C C . GLN A 1 108 ? 23.882 13.497 18.764 1.00 17.46 105 GLN A C 1
ATOM 669 O O . GLN A 1 108 ? 24.922 14.160 19.019 1.00 15.79 105 GLN A O 1
ATOM 675 N N . GLY A 1 109 ? 22.926 13.247 19.659 1.00 15.43 106 GLY A N 1
ATOM 676 C CA . GLY A 1 109 ? 22.965 13.719 21.035 1.00 14.76 106 GLY A CA 1
ATOM 677 C C . GLY A 1 109 ? 22.930 15.229 21.219 1.00 12.12 106 GLY A C 1
ATOM 678 O O . GLY A 1 109 ? 23.279 15.708 22.285 1.00 13.74 106 GLY A O 1
ATOM 679 N N . GLN A 1 110 ? 22.557 15.986 20.184 1.00 11.17 107 GLN A N 1
ATOM 680 C CA . GLN A 1 110 ? 22.522 17.437 20.270 1.00 11.06 107 GLN A CA 1
ATOM 681 C C . GLN A 1 110 ? 21.119 18.068 20.239 1.00 12.52 107 GLN A C 1
ATOM 682 O O . GLN A 1 110 ? 21.001 19.276 19.978 1.00 12.52 107 GLN A O 1
ATOM 688 N N . GLY A 1 111 ? 20.067 17.264 20.470 1.00 13.06 108 GLY A N 1
ATOM 689 C CA . GLY A 1 111 ? 18.699 17.814 20.456 1.00 11.82 108 GLY A CA 1
ATOM 690 C C . GLY A 1 111 ? 18.167 18.286 19.104 1.00 12.60 108 GLY A C 1
ATOM 691 O O . GLY A 1 111 ? 17.093 18.965 19.027 1.00 10.91 108 GLY A O 1
ATOM 692 N N . ILE A 1 112 ? 18.881 17.958 18.032 1.00 9.70 109 ILE A N 1
ATOM 693 C CA . ILE A 1 112 ? 18.474 18.377 16.679 1.00 10.66 109 ILE A CA 1
ATOM 694 C C . ILE A 1 112 ? 17.146 17.672 16.343 1.00 11.60 109 ILE A C 1
ATOM 695 O O . ILE A 1 112 ? 16.240 18.280 15.745 1.00 8.69 109 ILE A O 1
ATOM 700 N N . MET A 1 113 ? 17.049 16.378 16.694 1.00 12.01 110 MET A N 1
ATOM 701 C CA . MET A 1 113 ? 15.786 15.639 16.430 1.00 12.42 110 MET A CA 1
ATOM 702 C C . MET A 1 113 ? 14.721 16.200 17.353 1.00 13.06 110 MET A C 1
ATOM 703 O O . MET A 1 113 ? 13.611 16.469 16.913 1.00 9.85 110 MET A O 1
ATOM 708 N N . SER A 1 114 ? 15.054 16.438 18.609 1.00 10.44 111 SER A N 1
ATOM 709 C CA . SER A 1 114 ? 14.015 16.980 19.546 1.00 12.61 111 SER A CA 1
ATOM 710 C C . SER A 1 114 ? 13.450 18.343 19.083 1.00 9.79 111 SER A C 1
ATOM 711 O O . SER A 1 114 ? 12.231 18.547 19.112 1.00 10.92 111 SER A O 1
ATOM 714 N N . GLN A 1 115 ? 14.315 19.241 18.639 1.00 6.50 112 GLN A N 1
ATOM 715 C CA . GLN A 1 115 ? 13.838 20.544 18.220 1.00 8.20 112 GLN A CA 1
ATOM 716 C C . GLN A 1 115 ? 13.143 20.397 16.905 1.00 7.55 112 GLN A C 1
ATOM 717 O O . GLN A 1 115 ? 12.066 20.982 16.710 1.00 8.21 112 GLN A O 1
ATOM 723 N N . SER A 1 116 ? 13.688 19.560 16.019 1.00 8.19 113 SER A N 1
ATOM 724 C CA . SER A 1 116 ? 13.034 19.400 14.708 1.00 11.10 113 SER A CA 1
ATOM 725 C C . SER A 1 116 ? 11.645 18.777 14.854 1.00 9.69 113 SER A C 1
ATOM 726 O O . SER A 1 116 ? 10.666 19.187 14.207 1.00 11.22 113 SER A O 1
ATOM 729 N N . LEU A 1 117 ? 11.554 17.795 15.736 1.00 11.49 114 LEU A N 1
ATOM 730 C CA . LEU A 1 117 ? 10.250 17.116 15.906 1.00 10.11 114 LEU A CA 1
ATOM 731 C C . LEU A 1 117 ? 9.217 18.027 16.554 1.00 10.47 114 LEU A C 1
ATOM 732 O O . LEU A 1 117 ? 8.078 18.058 16.088 1.00 9.85 114 LEU A O 1
ATOM 737 N N . GLN A 1 118 ? 9.600 18.845 17.540 1.00 9.54 115 GLN A N 1
ATOM 738 C CA . GLN A 1 118 ? 8.591 19.708 18.149 1.00 11.72 115 GLN A CA 1
ATOM 739 C C . GLN A 1 118 ? 8.087 20.695 17.118 1.00 12.10 115 GLN A C 1
ATOM 740 O O . GLN A 1 118 ? 6.878 20.999 17.076 1.00 11.58 115 GLN A O 1
ATOM 746 N N . ALA A 1 119 ? 8.991 21.139 16.241 1.00 11.06 116 ALA A N 1
ATOM 747 C CA . ALA A 1 119 ? 8.605 22.113 15.223 1.00 12.51 116 ALA A CA 1
ATOM 748 C C . ALA A 1 119 ? 7.671 21.486 14.216 1.00 11.32 116 ALA A C 1
ATOM 749 O O . ALA A 1 119 ? 6.667 22.101 13.834 1.00 11.20 116 ALA A O 1
ATOM 751 N N . LEU A 1 120 ? 7.999 20.251 13.819 1.00 11.12 117 LEU A N 1
ATOM 752 C CA . LEU A 1 120 ? 7.217 19.533 12.819 1.00 11.76 117 LEU A CA 1
ATOM 753 C C . LEU A 1 120 ? 5.817 19.270 13.329 1.00 12.67 117 LEU A C 1
ATOM 754 O O . LEU A 1 120 ? 4.858 19.469 12.575 1.00 12.44 117 LEU A O 1
ATOM 759 N N . MET A 1 121 ? 5.699 18.823 14.588 1.00 12.01 118 MET A N 1
ATOM 760 C CA . MET A 1 121 ? 4.394 18.525 15.195 1.00 13.38 118 MET A CA 1
ATOM 761 C C . MET A 1 121 ? 3.528 19.791 15.328 1.00 13.95 118 MET A C 1
ATOM 762 O O . MET A 1 121 ? 2.346 19.803 15.010 1.00 11.12 118 MET A O 1
ATOM 767 N N . THR A 1 122 ? 4.147 20.883 15.717 1.00 13.55 119 THR A N 1
ATOM 768 C CA . THR A 1 122 ? 3.439 22.154 15.883 1.00 13.66 119 THR A CA 1
ATOM 769 C C . THR A 1 122 ? 2.891 22.603 14.529 1.00 14.59 119 THR A C 1
ATOM 770 O O . THR A 1 122 ? 1.749 23.048 14.415 1.00 13.07 119 THR A O 1
ATOM 774 N N . HIS A 1 123 ? 3.749 22.465 13.533 1.00 12.28 120 HIS A N 1
ATOM 775 C CA . HIS A 1 123 ? 3.415 22.827 12.154 1.00 13.22 120 HIS A CA 1
ATOM 776 C C . HIS A 1 123 ? 2.216 21.979 11.647 1.00 14.24 120 HIS A C 1
ATOM 777 O O . HIS A 1 123 ? 1.297 22.520 10.997 1.00 15.71 120 HIS A O 1
ATOM 784 N N . TYR A 1 124 ? 2.201 20.684 11.948 1.00 12.99 121 TYR A N 1
ATOM 785 C CA . TYR A 1 124 ? 1.070 19.865 11.495 1.00 12.17 121 TYR A CA 1
ATOM 786 C C . TYR A 1 124 ? -0.187 20.116 12.298 1.00 13.67 121 TYR A C 1
ATOM 787 O O . TYR A 1 124 ? -1.295 20.020 11.752 1.00 13.22 121 TYR A O 1
ATOM 796 N N . ALA A 1 125 ? -0.028 20.436 13.583 1.00 12.13 122 ALA A N 1
ATOM 797 C CA . ALA A 1 125 ? -1.217 20.764 14.401 1.00 15.88 122 ALA A CA 1
ATOM 798 C C . ALA A 1 125 ? -1.827 22.027 13.771 1.00 15.97 122 ALA A C 1
ATOM 799 O O . ALA A 1 125 ? -3.092 22.178 13.680 1.00 18.59 122 ALA A O 1
ATOM 801 N N . ARG A 1 126 ? -0.964 22.952 13.359 1.00 16.58 123 ARG A N 1
ATOM 802 C CA . ARG A 1 126 ? -1.481 24.185 12.731 1.00 17.54 123 ARG A CA 1
ATOM 803 C C . ARG A 1 126 ? -2.153 23.902 11.387 1.00 16.27 123 ARG A C 1
ATOM 804 O O . ARG A 1 126 ? -3.245 24.431 11.138 1.00 16.83 123 ARG A O 1
ATOM 812 N N . ARG A 1 127 ? -1.561 22.999 10.583 1.00 13.73 124 ARG A N 1
ATOM 813 C CA . ARG A 1 127 ? -2.169 22.559 9.293 1.00 15.45 124 ARG A CA 1
ATOM 814 C C . ARG A 1 127 ? -3.506 21.907 9.663 1.00 16.06 124 ARG A C 1
ATOM 815 O O . ARG A 1 127 ? -4.562 22.184 9.055 1.00 15.04 124 ARG A O 1
ATOM 823 N N . GLY A 1 128 ? -3.446 21.048 10.672 1.00 14.78 125 GLY A N 1
ATOM 824 C CA . GLY A 1 128 ? -4.634 20.408 11.189 1.00 15.02 125 GLY A CA 1
ATOM 825 C C . GLY A 1 128 ? -4.916 19.019 10.701 1.00 17.12 125 GLY A C 1
ATOM 826 O O . GLY A 1 128 ? -5.901 18.397 11.157 1.00 16.17 125 GLY A O 1
ATOM 827 N N . ASP A 1 129 ? -4.135 18.549 9.727 1.00 16.64 126 ASP A N 1
ATOM 828 C CA . ASP A 1 129 ? -4.392 17.232 9.213 1.00 15.98 126 ASP A CA 1
ATOM 829 C C . ASP A 1 129 ? -3.794 16.116 10.035 1.00 15.50 126 ASP A C 1
ATOM 830 O O . ASP A 1 129 ? -4.061 14.948 9.764 1.00 13.81 126 ASP A O 1
ATOM 835 N N . ILE A 1 130 ? -2.988 16.456 11.056 1.00 14.44 127 ILE A N 1
ATOM 836 C CA . ILE A 1 130 ? -2.464 15.397 11.952 1.00 14.26 127 ILE A CA 1
ATOM 837 C C . ILE A 1 130 ? -2.571 15.976 13.377 1.00 13.58 127 ILE A C 1
ATOM 838 O O . ILE A 1 130 ? -2.116 17.104 13.619 1.00 12.60 127 ILE A O 1
ATOM 843 N N . ARG A 1 131 ? -3.126 15.175 14.307 1.00 13.56 128 ARG A N 1
ATOM 844 C CA . ARG A 1 131 ? -3.329 15.533 15.708 1.00 12.71 128 ARG A CA 1
ATOM 845 C C . ARG A 1 131 ? -2.714 14.491 16.692 1.00 12.65 128 ARG A C 1
ATOM 846 O O . ARG A 1 131 ? -2.433 14.816 17.813 1.00 12.47 128 ARG A O 1
ATOM 854 N N . ARG A 1 132 ? -2.473 13.271 16.231 1.00 10.92 129 ARG A N 1
ATOM 855 C CA . ARG A 1 132 ? -1.942 12.205 17.079 1.00 9.29 129 ARG A CA 1
ATOM 856 C C . ARG A 1 132 ? -0.570 11.784 16.496 1.00 9.23 129 ARG A C 1
ATOM 857 O O . ARG A 1 132 ? -0.470 11.288 15.360 1.00 9.25 129 ARG A O 1
ATOM 865 N N . PHE A 1 133 ? 0.492 12.016 17.264 1.00 8.11 130 PHE A N 1
ATOM 866 C CA . PHE A 1 133 ? 1.822 11.706 16.772 1.00 9.33 130 PHE A CA 1
ATOM 867 C C . PHE A 1 133 ? 2.327 10.543 17.554 1.00 8.45 130 PHE A C 1
ATOM 868 O O . PHE A 1 133 ? 2.301 10.585 18.790 1.00 10.03 130 PHE A O 1
ATOM 876 N N . VAL A 1 134 ? 2.759 9.503 16.863 1.00 7.53 131 VAL A N 1
ATOM 877 C CA . VAL A 1 134 ? 3.162 8.289 17.551 1.00 8.14 131 VAL A CA 1
ATOM 878 C C . VAL A 1 134 ? 4.565 7.862 17.338 1.00 8.19 131 VAL A C 1
ATOM 879 O O . VAL A 1 134 ? 5.049 7.984 16.234 1.00 8.04 131 VAL A O 1
ATOM 883 N N . ILE A 1 135 ? 5.247 7.443 18.416 1.00 7.34 132 ILE A N 1
ATOM 884 C CA . ILE A 1 135 ? 6.626 6.897 18.286 1.00 7.79 132 ILE A CA 1
ATOM 885 C C . ILE A 1 135 ? 6.602 5.472 18.780 1.00 9.89 132 ILE A C 1
ATOM 886 O O . ILE A 1 135 ? 6.279 5.233 19.975 1.00 7.83 132 ILE A O 1
ATOM 891 N N . LYS A 1 136 ? 6.910 4.521 17.893 1.00 8.01 133 LYS A N 1
ATOM 892 C CA . LYS A 1 136 ? 7.022 3.120 18.318 1.00 9.55 133 LYS A CA 1
ATOM 893 C C . LYS A 1 136 ? 8.515 2.873 18.246 1.00 11.80 133 LYS A C 1
ATOM 894 O O . LYS A 1 136 ? 9.133 3.185 17.188 1.00 11.32 133 LYS A O 1
ATOM 900 N N . CYS A 1 137 ? 9.114 2.441 19.359 1.00 8.17 134 CYS A N 1
ATOM 901 C CA . CYS A 1 137 ? 10.553 2.121 19.275 1.00 10.95 134 CYS A CA 1
ATOM 902 C C . CYS A 1 137 ? 10.874 0.971 20.221 1.00 10.09 134 CYS A C 1
ATOM 903 O O . CYS A 1 137 ? 10.195 0.792 21.268 1.00 9.76 134 CYS A O 1
ATOM 906 N N . ARG A 1 138 ? 11.909 0.198 19.898 1.00 9.94 135 ARG A N 1
ATOM 907 C CA . ARG A 1 138 ? 12.275 -0.948 20.734 1.00 10.97 135 ARG A CA 1
ATOM 908 C C . ARG A 1 138 ? 12.527 -0.483 22.165 1.00 9.84 135 ARG A C 1
ATOM 909 O O . ARG A 1 138 ? 13.050 0.611 22.387 1.00 11.43 135 ARG A O 1
ATOM 917 N N . VAL A 1 139 ? 12.167 -1.328 23.123 1.00 8.92 136 VAL A N 1
ATOM 918 C CA . VAL A 1 139 ? 12.372 -0.990 24.506 1.00 7.83 136 VAL A CA 1
ATOM 919 C C . VAL A 1 139 ? 13.894 -0.738 24.724 1.00 9.97 136 VAL A C 1
ATOM 920 O O . VAL A 1 139 ? 14.277 0.178 25.454 1.00 10.82 136 VAL A O 1
ATOM 924 N N . ASP A 1 140 ? 14.724 -1.511 24.037 1.00 12.14 137 ASP A N 1
ATOM 925 C CA . ASP A 1 140 ? 16.167 -1.394 24.213 1.00 14.85 137 ASP A CA 1
ATOM 926 C C . ASP A 1 140 ? 16.814 -0.334 23.343 1.00 14.92 137 ASP A C 1
ATOM 927 O O . ASP A 1 140 ? 18.052 -0.229 23.293 1.00 16.84 137 ASP A O 1
ATOM 932 N N . ASN A 1 141 ? 16.000 0.488 22.664 1.00 14.66 138 ASN A N 1
ATOM 933 C CA . ASN A 1 141 ? 16.591 1.528 21.788 1.00 14.44 138 ASN A CA 1
ATOM 934 C C . ASN A 1 141 ? 16.732 2.745 22.711 1.00 16.29 138 ASN A C 1
ATOM 935 O O . ASN A 1 141 ? 15.808 3.538 22.868 1.00 14.05 138 ASN A O 1
ATOM 940 N N . GLN A 1 142 ? 17.916 2.893 23.316 1.00 15.91 139 GLN A N 1
ATOM 941 C CA . GLN A 1 142 ? 18.110 3.980 24.285 1.00 17.79 139 GLN A CA 1
ATOM 942 C C . GLN A 1 142 ? 17.872 5.368 23.658 1.00 15.56 139 GLN A C 1
ATOM 943 O O . GLN A 1 142 ? 17.270 6.234 24.277 1.00 14.15 139 GLN A O 1
ATOM 949 N N . ALA A 1 143 ? 18.355 5.568 22.434 1.00 15.06 140 ALA A N 1
ATOM 950 C CA . ALA A 1 143 ? 18.217 6.904 21.813 1.00 13.84 140 ALA A CA 1
ATOM 951 C C . ALA A 1 143 ? 16.758 7.270 21.527 1.00 11.97 140 ALA A C 1
ATOM 952 O O . ALA A 1 143 ? 16.301 8.357 21.891 1.00 12.95 140 ALA A O 1
ATOM 954 N N . SER A 1 144 ? 16.022 6.388 20.875 1.00 9.53 141 SER A N 1
ATOM 955 C CA . SER A 1 144 ? 14.600 6.714 20.573 1.00 9.98 141 SER A CA 1
ATOM 956 C C . SER A 1 144 ? 13.732 6.901 21.817 1.00 11.13 141 SER A C 1
ATOM 957 O O . SER A 1 144 ? 12.848 7.791 21.857 1.00 9.95 141 SER A O 1
ATOM 960 N N . ASN A 1 145 ? 13.958 6.098 22.850 1.00 9.71 142 ASN A N 1
ATOM 961 C CA . ASN A 1 145 ? 13.174 6.291 24.075 1.00 9.68 142 ASN A CA 1
ATOM 962 C C . ASN A 1 145 ? 13.433 7.656 24.693 1.00 10.32 142 ASN A C 1
ATOM 963 O O . ASN A 1 145 ? 12.503 8.313 25.151 1.00 12.03 142 ASN A O 1
ATOM 968 N N . ALA A 1 146 ? 14.678 8.114 24.665 1.00 10.48 143 ALA A N 1
ATOM 969 C CA . ALA A 1 146 ? 14.977 9.412 25.220 1.00 10.96 143 ALA A CA 1
ATOM 970 C C . ALA A 1 146 ? 14.316 10.551 24.406 1.00 8.27 143 ALA A C 1
ATOM 971 O O . ALA A 1 146 ? 13.825 11.541 24.990 1.00 8.37 143 ALA A O 1
ATOM 973 N N . VAL A 1 147 ? 14.267 10.417 23.071 1.00 11.41 144 VAL A N 1
ATOM 974 C CA . VAL A 1 147 ? 13.600 11.444 22.250 1.00 10.24 144 VAL A CA 1
ATOM 975 C C . VAL A 1 147 ? 12.134 11.470 22.676 1.00 12.31 144 VAL A C 1
ATOM 976 O O . VAL A 1 147 ? 11.573 12.521 22.928 1.00 12.45 144 VAL A O 1
ATOM 980 N N . ALA A 1 148 ? 11.524 10.295 22.779 1.00 9.65 145 ALA A N 1
ATOM 981 C CA . ALA A 1 148 ? 10.124 10.274 23.161 1.00 9.57 145 ALA A CA 1
ATOM 982 C C . ALA A 1 148 ? 9.892 10.991 24.490 1.00 11.64 145 ALA A C 1
ATOM 983 O O . ALA A 1 148 ? 9.008 11.872 24.605 1.00 11.33 145 ALA A O 1
ATOM 985 N N . ARG A 1 149 ? 10.712 10.693 25.481 1.00 12.35 146 ARG A N 1
ATOM 986 C CA . ARG A 1 149 ? 10.526 11.346 26.785 1.00 17.52 146 ARG A CA 1
ATOM 987 C C . ARG A 1 149 ? 10.846 12.827 26.814 1.00 16.29 146 ARG A C 1
ATOM 988 O O . ARG A 1 149 ? 10.126 13.570 27.435 1.00 19.59 146 ARG A O 1
ATOM 996 N N . ARG A 1 150 ? 11.915 13.270 26.162 1.00 17.51 147 ARG A N 1
ATOM 997 C CA . ARG A 1 150 ? 12.295 14.684 26.120 1.00 17.96 147 ARG A CA 1
ATOM 998 C C . ARG A 1 150 ? 11.255 15.540 25.380 1.00 17.58 147 ARG A C 1
ATOM 999 O O . ARG A 1 150 ? 11.218 16.749 25.570 1.00 16.22 147 ARG A O 1
ATOM 1007 N N . ASN A 1 151 ? 10.443 14.916 24.513 1.00 15.45 148 ASN A N 1
ATOM 1008 C CA . ASN A 1 151 ? 9.487 15.657 23.756 1.00 12.77 148 ASN A CA 1
ATOM 1009 C C . ASN A 1 151 ? 8.054 15.472 24.234 1.00 13.49 148 ASN A C 1
ATOM 1010 O O . ASN A 1 151 ? 7.112 15.653 23.494 1.00 14.80 148 ASN A O 1
ATOM 1015 N N . HIS A 1 152 ? 7.977 15.081 25.488 1.00 12.98 149 HIS A N 1
ATOM 1016 C CA . HIS A 1 152 ? 6.737 14.948 26.265 1.00 15.51 149 HIS A CA 1
ATOM 1017 C C . HIS A 1 152 ? 5.721 13.984 25.722 1.00 14.62 149 HIS A C 1
ATOM 1018 O O . HIS A 1 152 ? 4.501 14.280 25.743 1.00 17.86 149 HIS A O 1
ATOM 1025 N N . PHE A 1 153 ? 6.198 12.857 25.177 1.00 13.04 150 PHE A N 1
ATOM 1026 C CA . PHE A 1 153 ? 5.271 11.841 24.693 1.00 12.02 150 PHE A CA 1
ATOM 1027 C C . PHE A 1 153 ? 4.847 11.005 25.910 1.00 11.91 150 PHE A C 1
ATOM 1028 O O . PHE A 1 153 ? 5.625 10.825 26.858 1.00 12.36 150 PHE A O 1
ATOM 1036 N N . THR A 1 154 ? 3.641 10.456 25.880 1.00 11.23 151 THR A N 1
ATOM 1037 C CA . THR A 1 154 ? 3.179 9.629 26.989 1.00 11.23 151 THR A CA 1
ATOM 1038 C C . THR A 1 154 ? 3.343 8.191 26.557 1.00 10.51 151 THR A C 1
ATOM 1039 O O . THR A 1 154 ? 2.999 7.880 25.421 1.00 9.75 151 THR A O 1
ATOM 1043 N N . LEU A 1 155 ? 3.938 7.340 27.410 1.00 8.26 152 LEU A N 1
ATOM 1044 C CA . LEU A 1 155 ? 4.070 5.913 27.071 1.00 8.49 152 LEU A CA 1
ATOM 1045 C C . LEU A 1 155 ? 2.671 5.292 27.257 1.00 9.23 152 LEU A C 1
ATOM 1046 O O . LEU A 1 155 ? 2.126 5.280 28.370 1.00 9.48 152 LEU A O 1
ATOM 1051 N N . GLU A 1 156 ? 2.099 4.836 26.150 1.00 6.65 153 GLU A N 1
ATOM 1052 C CA . GLU A 1 156 ? 0.775 4.203 26.129 1.00 8.91 153 GLU A CA 1
ATOM 1053 C C . GLU A 1 156 ? 0.803 2.707 26.339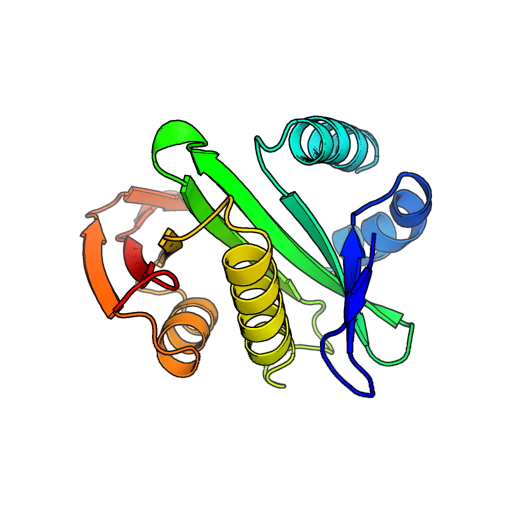 1.00 10.13 153 GLU A C 1
ATOM 1054 O O . GLU A 1 156 ? -0.229 2.118 26.739 1.00 10.67 153 GLU A O 1
ATOM 1060 N N . GLY A 1 157 ? 1.948 2.077 26.047 1.00 10.58 154 GLY A N 1
ATOM 1061 C CA . GLY A 1 157 ? 2.030 0.626 26.246 1.00 11.53 154 GLY A CA 1
ATOM 1062 C C . GLY A 1 157 ? 3.309 0.045 25.693 1.00 10.02 154 GLY A C 1
ATOM 1063 O O . GLY A 1 157 ? 4.088 0.739 25.013 1.00 10.44 154 GLY A O 1
ATOM 1064 N N . CYS A 1 158 ? 3.452 -1.260 25.913 1.00 10.39 155 CYS A N 1
ATOM 1065 C CA . CYS A 1 158 ? 4.622 -2.032 25.468 1.00 9.27 155 CYS A CA 1
ATOM 1066 C C . CYS A 1 158 ? 4.107 -3.221 24.652 1.00 10.04 155 CYS A C 1
ATOM 1067 O O . CYS A 1 158 ? 3.373 -4.061 25.193 1.00 11.92 155 CYS A O 1
ATOM 1070 N N . MET A 1 159 ? 4.430 -3.275 23.339 1.00 6.79 156 MET A N 1
ATOM 1071 C CA . MET A 1 159 ? 3.964 -4.356 22.487 1.00 8.54 156 MET A CA 1
ATOM 1072 C C . MET A 1 159 ? 5.005 -5.474 22.561 1.00 8.53 156 MET A C 1
ATOM 1073 O O . MET A 1 159 ? 6.120 -5.271 22.155 1.00 8.91 156 MET A O 1
ATOM 1078 N N . LYS A 1 160 ? 4.589 -6.633 23.050 1.00 9.29 157 LYS A N 1
ATOM 1079 C CA . LYS A 1 160 ? 5.512 -7.753 23.258 1.00 10.60 157 LYS A CA 1
ATOM 1080 C C . LYS A 1 160 ? 6.091 -8.347 21.999 1.00 10.83 157 LYS A C 1
ATOM 1081 O O . LYS A 1 160 ? 5.340 -8.678 21.113 1.00 8.29 157 LYS A O 1
ATOM 1087 N N . GLN A 1 161 ? 7.422 -8.461 21.895 1.00 9.84 158 GLN A N 1
ATOM 1088 C CA . GLN A 1 161 ? 7.997 -9.115 20.697 1.00 10.54 158 GLN A CA 1
ATOM 1089 C C . GLN A 1 161 ? 7.457 -8.628 19.365 1.00 11.52 158 GLN A C 1
ATOM 1090 O O . GLN A 1 161 ? 7.273 -9.383 18.426 1.00 11.61 158 GLN A O 1
ATOM 1096 N N . ALA A 1 162 ? 7.283 -7.326 19.260 1.00 10.94 159 ALA A N 1
ATOM 1097 C CA . ALA A 1 162 ? 6.694 -6.769 18.093 1.00 12.16 159 ALA A CA 1
ATOM 1098 C C . ALA A 1 162 ? 7.615 -6.411 16.923 1.00 13.88 159 ALA A C 1
ATOM 1099 O O . ALA A 1 162 ? 7.140 -6.247 15.766 1.00 14.82 159 ALA A O 1
ATOM 1101 N N . GLU A 1 163 ? 8.913 -6.313 17.188 1.00 14.62 160 GLU A N 1
ATOM 1102 C CA . GLU A 1 163 ? 9.846 -5.906 16.132 1.00 15.36 160 GLU A CA 1
ATOM 1103 C C . GLU A 1 163 ? 10.958 -6.896 15.961 1.00 15.84 160 GLU A C 1
ATOM 1104 O O . GLU A 1 163 ? 11.708 -7.158 16.891 1.00 15.97 160 GLU A O 1
ATOM 1110 N N . TYR A 1 164 ? 11.047 -7.466 14.776 1.00 16.86 161 TYR A N 1
ATOM 1111 C CA . TYR A 1 164 ? 12.118 -8.446 14.503 1.00 19.74 161 TYR A CA 1
ATOM 1112 C C . TYR A 1 164 ? 13.404 -7.682 14.166 1.00 20.79 161 TYR A C 1
ATOM 1113 O O . TYR A 1 164 ? 13.385 -6.728 13.381 1.00 23.31 161 TYR A O 1
ATOM 1122 N N . LEU A 1 165 ? 14.516 -8.098 14.741 1.00 21.00 162 LEU A N 1
ATOM 1123 C CA . LEU A 1 165 ? 15.783 -7.465 14.438 1.00 22.97 162 LEU A CA 1
ATOM 1124 C C . LEU A 1 165 ? 16.873 -8.414 14.882 1.00 24.02 162 LEU A C 1
ATOM 1125 O O . LEU A 1 165 ? 16.865 -8.899 16.004 1.00 23.63 162 LEU A O 1
ATOM 1130 N N . ASN A 1 166 ? 17.807 -8.670 13.979 1.00 24.97 163 ASN A N 1
ATOM 1131 C CA . ASN A 1 166 ? 18.937 -9.548 14.276 1.00 27.48 163 ASN A CA 1
ATOM 1132 C C . ASN A 1 166 ? 18.533 -10.896 14.862 1.00 25.83 163 ASN A C 1
ATOM 1133 O O . ASN A 1 166 ? 19.039 -11.280 15.889 1.00 26.79 163 ASN A O 1
ATOM 1138 N N . GLY A 1 167 ? 17.614 -11.593 14.199 1.00 25.31 164 GLY A N 1
ATOM 1139 C CA . GLY A 1 167 ? 17.214 -12.924 14.649 1.00 23.86 164 GLY A CA 1
ATOM 1140 C C . GLY A 1 167 ? 16.258 -13.056 15.824 1.00 21.47 164 GLY A C 1
ATOM 1141 O O . GLY A 1 167 ? 15.801 -14.159 16.109 1.00 20.25 164 GLY A O 1
ATOM 1142 N N . ASP A 1 168 ? 15.913 -11.940 16.470 1.00 20.03 165 ASP A N 1
ATOM 1143 C CA . ASP A 1 168 ? 15.016 -11.969 17.629 1.00 17.67 165 ASP A CA 1
ATOM 1144 C C . ASP A 1 168 ? 13.791 -11.032 17.441 1.00 15.97 165 ASP A C 1
ATOM 1145 O O . ASP A 1 168 ? 13.850 -10.125 16.621 1.00 14.32 165 ASP A O 1
ATOM 1150 N N . TYR A 1 169 ? 12.719 -11.245 18.228 1.00 15.00 166 TYR A N 1
ATOM 1151 C CA . TYR A 1 169 ? 11.555 -10.350 18.198 1.00 13.63 166 TYR A CA 1
ATOM 1152 C C . TYR A 1 169 ? 11.645 -9.570 19.522 1.00 13.15 166 TYR A C 1
ATOM 1153 O O . TYR A 1 169 ? 11.660 -10.146 20.647 1.00 14.54 166 TYR A O 1
ATOM 1162 N N . HIS A 1 170 ? 11.751 -8.247 19.390 1.00 11.00 167 HIS A N 1
ATOM 1163 C CA . HIS A 1 170 ? 11.933 -7.387 20.556 1.00 11.39 167 HIS A CA 1
ATOM 1164 C C . HIS A 1 170 ? 10.674 -6.662 20.962 1.00 10.72 167 HIS A C 1
ATOM 1165 O O . HIS A 1 170 ? 9.896 -6.315 20.114 1.00 10.61 167 HIS A O 1
ATOM 1172 N N . ASP A 1 171 ? 10.542 -6.394 22.250 1.00 11.30 168 ASP A N 1
ATOM 1173 C CA . ASP A 1 171 ? 9.388 -5.629 22.759 1.00 10.63 168 ASP A CA 1
ATOM 1174 C C . ASP A 1 171 ? 9.572 -4.175 22.250 1.00 12.85 168 ASP A C 1
ATOM 1175 O O . ASP A 1 171 ? 10.722 -3.663 22.140 1.00 10.67 168 ASP A O 1
ATOM 1180 N N . VAL A 1 172 ? 8.444 -3.494 22.023 1.00 11.00 169 VAL A N 1
ATOM 1181 C CA . VAL A 1 172 ? 8.422 -2.140 21.480 1.00 11.72 169 VAL A CA 1
ATOM 1182 C C . VAL A 1 172 ? 7.526 -1.220 22.314 1.00 12.10 169 VAL A C 1
ATOM 1183 O O . VAL A 1 172 ? 6.401 -1.562 22.558 1.00 12.45 169 VAL A O 1
ATOM 1187 N N . ASN A 1 173 ? 8.033 -0.063 22.704 1.00 10.48 170 ASN A N 1
ATOM 1188 C CA . ASN A 1 173 ? 7.238 0.909 23.457 1.00 10.62 170 ASN A CA 1
ATOM 1189 C C . ASN A 1 173 ? 6.433 1.732 22.465 1.00 10.51 170 ASN A C 1
ATOM 1190 O O . ASN A 1 173 ? 6.929 2.130 21.398 1.00 10.46 170 ASN A O 1
ATOM 1195 N N . MET A 1 174 ? 5.183 1.984 22.814 1.00 8.50 171 MET A N 1
ATOM 1196 C CA . MET A 1 174 ? 4.375 2.826 21.982 1.00 7.96 171 MET A CA 1
ATOM 1197 C C . MET A 1 174 ? 4.132 4.083 22.787 1.00 8.35 171 MET A C 1
ATOM 1198 O O . MET A 1 174 ? 3.556 4.035 23.882 1.00 8.60 171 MET A O 1
ATOM 1203 N N . TYR A 1 175 ? 4.537 5.218 22.205 1.00 4.55 172 TYR A N 1
ATOM 1204 C CA . TYR A 1 175 ? 4.418 6.560 22.809 1.00 6.37 172 TYR A CA 1
ATOM 1205 C C . TYR A 1 175 ? 3.522 7.438 21.955 1.00 8.42 172 TYR A C 1
ATOM 1206 O O . TYR A 1 175 ? 3.504 7.307 20.724 1.00 8.39 172 TYR A O 1
ATOM 1215 N N . ALA A 1 176 ? 2.778 8.328 22.575 1.00 8.44 173 ALA A N 1
ATOM 1216 C CA . ALA A 1 176 ? 1.961 9.223 21.753 1.00 10.10 173 ALA A CA 1
ATOM 1217 C C . ALA A 1 176 ? 1.871 10.607 22.342 1.00 7.22 173 ALA A C 1
ATOM 1218 O O . ALA A 1 176 ? 1.997 10.802 23.558 1.00 8.04 173 ALA A O 1
ATOM 1220 N N . ARG A 1 177 ? 1.704 11.580 21.458 1.00 8.77 174 ARG A N 1
ATOM 1221 C CA . ARG A 1 177 ? 1.447 12.955 21.863 1.00 10.98 174 ARG A CA 1
ATOM 1222 C C . ARG A 1 177 ? 0.308 13.456 21.008 1.00 12.11 174 ARG A C 1
ATOM 1223 O O . ARG A 1 177 ? 0.351 13.269 19.773 1.00 11.06 174 ARG A O 1
ATOM 1231 N N . ILE A 1 178 ? -0.705 14.068 21.642 1.00 12.89 175 ILE A N 1
ATOM 1232 C CA . ILE A 1 178 ? -1.835 14.643 20.915 1.00 10.48 175 ILE A CA 1
ATOM 1233 C C . ILE A 1 178 ? -1.654 16.189 20.972 1.00 10.49 175 ILE A C 1
ATOM 1234 O O . ILE A 1 178 ? -1.346 16.757 22.050 1.00 9.65 175 ILE A O 1
ATOM 1239 N N . ILE A 1 179 ? -1.811 16.850 19.830 1.00 10.50 176 ILE A N 1
ATOM 1240 C CA . ILE A 1 179 ? -1.738 18.325 19.758 1.00 10.45 176 ILE A CA 1
ATOM 1241 C C . ILE A 1 179 ? -2.931 18.761 18.842 1.00 14.20 176 ILE A C 1
ATOM 1242 O O . ILE A 1 179 ? -2.894 18.641 17.606 1.00 14.44 176 ILE A O 1
ATOM 1247 N N . ASP A 1 180 ? -3.999 19.230 19.487 1.00 14.78 177 ASP A N 1
ATOM 1248 C CA . ASP A 1 180 ? -5.251 19.625 18.803 1.00 17.35 177 ASP A CA 1
ATOM 1249 C C . ASP A 1 180 ? -5.999 20.459 19.857 1.00 16.93 177 ASP A C 1
ATOM 1250 O O . ASP A 1 180 ? -5.352 21.248 20.573 1.00 19.04 177 ASP A O 1
ATOM 1255 N N . ALA A 1 181 ? -7.306 20.253 20.005 1.00 16.17 178 ALA A N 1
ATOM 1256 C CA . ALA A 1 181 ? -8.099 21.044 20.981 1.00 17.10 178 ALA A CA 1
ATOM 1257 C C . ALA A 1 181 ? -7.876 20.595 22.425 1.00 16.90 178 ALA A C 1
ATOM 1258 O O . ALA A 1 181 ? -7.326 19.493 22.681 1.00 17.50 178 ALA A O 1
ATOM 1260 N N . ASP A 1 182 ? -8.281 21.450 23.366 1.00 13.97 179 ASP A N 1
ATOM 1261 C CA . ASP A 1 182 ? -8.117 21.176 24.779 1.00 13.96 179 ASP A CA 1
ATOM 1262 C C . ASP A 1 182 ? -8.974 20.002 25.228 1.00 12.86 179 ASP A C 1
ATOM 1263 O O . ASP A 1 182 ? -9.913 19.659 24.514 1.00 13.16 179 ASP A O 1
#

Organism: Salmonella typhimurium (strain LT2 / SGSC1412 / ATCC 700720) (NCBI:txid99287)

Secondary structure (DSSP, 8-state):
-EEE-SSSEEEEE--GGGHHHHHHHHHH--HHHHHHHHHHHHHTS-EEEEEEETTEEEEEEEEEEEETTTTEEEEEEEE-GGG-SSSHHHHHHHHHHHHHHHH-S--EEEEEEETT-HHHHHHHHHTT-EEEEEEEEEEEETTEEEEEEEEEEE-S--

Foldseek 3Di:
DKQCQDPFKIKAFQDLVCQVVVVVLVVVLHSVNSVVQVVCCVVVQKTWIFMGGNRHTWWIWMQHGADQVQLETEIDIDTRPVPPPPCSNLSHVVSVQVVCLVVPRHFKYKYKAFPPPVRSVVSLVVNPWAFPDKAQLCPDDDHGRTIITMTMDGRYDD

B-factor: mean 18.87, std 7.97, range [4.55, 45.63]

InterPro domains:
  IPR000182 GNAT domain [PF13302] (11-151)
  IPR000182 GNAT domain [PS51186] (11-176)
  IPR016181 Acyl-CoA N-acyltransferase [SSF55729] (7-175)
  IPR051908 Ribosomal-protein N-acetyltransferase [PTHR43441] (5-176)

Radius of gyration: 15.33 Å; Cα contacts (8 Å, |Δi|>4): 290; chains: 1; bounding box: 37×43×33 Å